Protein AF-A0A6C7XKB0-F1 (afdb_monomer_lite)

Secondary structure (DSSP, 8-state):
---HHHHHHHHHHHHHHHHHHHHHHHHHHHHHHHHHHHHHHHHHT--S-HHHHHHHHHHHHHHHHHHHGGGGSHHHHHHHHHHHHHHHHHHHHHHT----SHHHHHHHHHHHHHHHHHHHHHHHHHHHHHHHHHHHHSHHHHHHHHHTT-HHHHHHHH-

Sequence (159 aa):
PLSLNKQNEFLLKAYYKVYQSIKHCRDFSKILSNDFENIQSIYLSLNEKEEDINLAIEKIDEFKNKLEDIKQMQDLYDILQSLFIQFELNLARIYVLNPKTKEDAFNKSILWIKEHLEFMELVYGHIKAQENALIKNILPLEEKLKERKLDKWMERVRR

Radius of gyration: 21.44 Å; chains: 1; bounding box: 44×33×61 Å

pLDDT: mean 94.04, std 4.87, range [72.25, 98.12]

Structure (mmCIF, N/CA/C/O backbone):
data_AF-A0A6C7XKB0-F1
#
_entry.id   AF-A0A6C7XKB0-F1
#
loop_
_atom_site.group_PDB
_atom_site.id
_atom_site.type_symbol
_atom_site.label_atom_id
_atom_site.label_alt_id
_atom_site.label_comp_id
_atom_site.label_asym_id
_atom_site.label_entity_id
_atom_site.label_seq_id
_atom_site.pdbx_PDB_ins_code
_atom_site.Cartn_x
_atom_site.Cartn_y
_atom_site.Cartn_z
_atom_site.occupancy
_atom_site.B_iso_or_equiv
_atom_site.auth_seq_id
_atom_site.auth_comp_id
_atom_site.auth_asym_id
_atom_site.auth_atom_id
_atom_site.pdbx_PDB_model_num
ATOM 1 N N . PRO A 1 1 ? 16.329 19.609 -31.273 1.00 81.94 1 PRO A N 1
ATOM 2 C CA . PRO A 1 1 ? 16.056 18.197 -30.893 1.00 81.94 1 PRO A CA 1
ATOM 3 C C . PRO A 1 1 ? 17.143 17.663 -29.945 1.00 81.94 1 PRO A C 1
ATOM 5 O O . PRO A 1 1 ? 18.282 18.104 -30.052 1.00 81.94 1 PRO A O 1
ATOM 8 N N . LEU A 1 2 ? 16.807 16.756 -29.018 1.00 92.00 2 LEU A N 1
ATOM 9 C CA . LEU A 1 2 ? 17.785 16.146 -28.102 1.00 92.00 2 LEU A CA 1
ATOM 10 C C . LEU A 1 2 ? 18.738 15.197 -28.843 1.00 92.00 2 LEU A C 1
ATOM 12 O O . LEU A 1 2 ? 18.325 14.531 -29.792 1.00 92.00 2 LEU A O 1
ATOM 16 N N . SER A 1 3 ? 19.982 15.073 -28.370 1.00 97.00 3 SER A N 1
ATOM 17 C CA . SER A 1 3 ? 20.925 14.073 -28.889 1.00 97.00 3 SER A CA 1
ATOM 18 C C . SER A 1 3 ? 20.437 12.648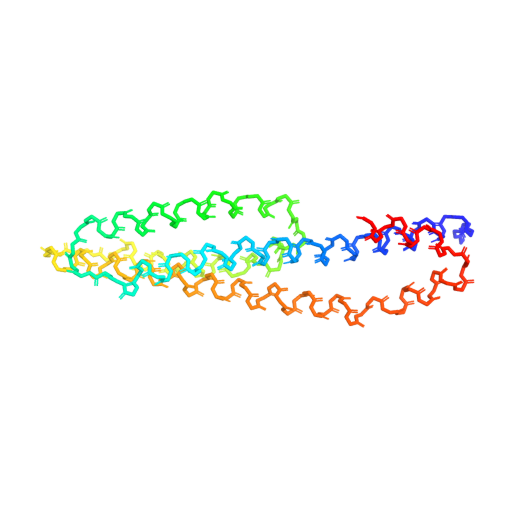 -28.609 1.00 97.00 3 SER A C 1
ATOM 20 O O . SER A 1 3 ? 19.723 12.406 -27.633 1.00 97.00 3 SER A O 1
ATOM 22 N N . LEU A 1 4 ? 20.849 11.687 -29.440 1.00 95.25 4 LEU A N 1
ATOM 23 C CA . LEU A 1 4 ? 20.471 10.280 -29.272 1.00 95.25 4 LEU A CA 1
ATOM 24 C C . LEU A 1 4 ? 20.851 9.742 -27.883 1.00 95.25 4 LEU A C 1
ATOM 26 O O . LEU A 1 4 ? 20.042 9.087 -27.232 1.00 95.25 4 LEU A O 1
ATOM 30 N N . ASN A 1 5 ? 22.045 10.086 -27.397 1.00 96.12 5 ASN A N 1
ATOM 31 C CA . ASN A 1 5 ? 22.496 9.687 -26.064 1.00 96.12 5 ASN A CA 1
ATOM 32 C C . ASN A 1 5 ? 21.569 10.228 -24.972 1.00 96.12 5 ASN A C 1
ATOM 34 O O . ASN A 1 5 ? 21.206 9.493 -24.056 1.00 96.12 5 ASN A O 1
ATOM 38 N N . LYS A 1 6 ? 21.129 11.488 -25.095 1.00 97.69 6 LYS A N 1
ATOM 39 C CA . LYS A 1 6 ? 20.224 12.089 -24.114 1.00 97.69 6 LYS A CA 1
ATOM 40 C C . LYS A 1 6 ? 18.826 11.471 -24.160 1.00 97.69 6 LYS A C 1
ATOM 42 O O . LYS A 1 6 ? 18.214 11.271 -23.117 1.00 97.69 6 LYS A O 1
ATOM 47 N N . GLN A 1 7 ? 18.341 11.116 -25.349 1.00 96.69 7 GLN A N 1
ATOM 48 C CA . GLN A 1 7 ? 17.084 10.378 -25.502 1.00 96.69 7 GLN A CA 1
ATOM 49 C C . GLN A 1 7 ? 17.162 8.984 -24.858 1.00 96.69 7 GLN A C 1
ATOM 51 O O . GLN A 1 7 ? 16.253 8.602 -24.126 1.00 96.69 7 GLN A O 1
ATOM 56 N N . ASN A 1 8 ? 18.256 8.248 -25.076 1.00 97.06 8 ASN A N 1
ATOM 57 C CA . ASN A 1 8 ? 18.474 6.931 -24.471 1.00 97.06 8 ASN A CA 1
ATOM 58 C C . ASN A 1 8 ? 18.549 7.006 -22.937 1.00 97.06 8 ASN A C 1
ATOM 60 O O . ASN A 1 8 ? 17.973 6.162 -22.255 1.00 97.06 8 ASN A O 1
ATOM 64 N N . GLU A 1 9 ? 19.202 8.038 -22.390 1.00 96.69 9 GLU A N 1
ATOM 65 C CA . GLU A 1 9 ? 19.218 8.306 -20.946 1.00 96.69 9 GLU A CA 1
ATOM 66 C C . GLU A 1 9 ? 17.795 8.490 -20.397 1.00 96.69 9 GLU A C 1
ATOM 68 O O . GLU A 1 9 ? 17.448 7.902 -19.374 1.00 96.69 9 GLU A O 1
ATOM 73 N N . PHE A 1 10 ? 16.952 9.272 -21.080 1.00 97.38 10 PHE A N 1
ATOM 74 C CA . PHE A 1 10 ? 15.570 9.483 -20.651 1.00 97.38 10 PHE A CA 1
ATOM 75 C C . PHE A 1 10 ? 14.712 8.219 -20.743 1.00 97.38 10 PHE A C 1
ATOM 77 O O . PHE A 1 10 ? 13.942 7.961 -19.819 1.00 97.38 10 PHE A O 1
ATOM 84 N N . LEU A 1 11 ? 14.881 7.400 -21.787 1.00 96.94 11 LEU A N 1
ATOM 85 C CA . LEU A 1 11 ? 14.190 6.110 -21.902 1.00 96.94 11 LEU A CA 1
ATOM 86 C C . LEU A 1 11 ? 14.545 5.175 -20.740 1.00 96.94 11 LEU A C 1
ATOM 88 O O . LEU A 1 11 ? 13.655 4.612 -20.107 1.00 96.94 11 LEU A O 1
ATOM 92 N N . LEU A 1 12 ? 15.834 5.052 -20.414 1.00 97.38 12 LEU A N 1
ATOM 93 C CA . LEU A 1 12 ? 16.285 4.219 -19.297 1.00 97.38 12 LEU A CA 1
ATOM 94 C C . LEU A 1 12 ? 15.806 4.753 -17.945 1.00 97.38 12 LEU A C 1
ATOM 96 O O . LEU A 1 12 ? 15.399 3.968 -17.095 1.00 97.38 12 LEU A O 1
ATOM 100 N N . LYS A 1 13 ? 15.801 6.077 -17.748 1.00 97.19 13 LYS A N 1
ATOM 101 C CA . LYS A 1 13 ? 15.252 6.700 -16.534 1.00 97.19 13 LYS A CA 1
ATOM 102 C C . LYS A 1 13 ? 13.757 6.434 -16.376 1.00 97.19 13 LYS A C 1
ATOM 104 O O . LYS A 1 13 ? 13.319 6.138 -15.269 1.00 97.19 13 LYS A O 1
ATOM 109 N N . ALA A 1 14 ? 12.983 6.528 -17.458 1.00 97.00 14 ALA A N 1
ATOM 110 C CA . ALA A 1 14 ? 11.562 6.191 -17.434 1.00 97.00 14 ALA A CA 1
ATOM 111 C C . ALA A 1 14 ? 11.360 4.714 -17.066 1.00 97.00 14 ALA A C 1
ATOM 113 O O . ALA A 1 14 ? 10.566 4.407 -16.182 1.00 97.00 14 ALA A O 1
ATOM 114 N N . TYR A 1 15 ? 12.141 3.816 -17.673 1.00 97.88 15 TYR A N 1
ATOM 115 C CA . TYR A 1 15 ? 12.056 2.379 -17.409 1.00 97.88 15 TYR A CA 1
ATOM 116 C C . TYR A 1 15 ? 12.399 2.033 -15.966 1.00 97.88 15 TYR A C 1
ATOM 118 O O . TYR A 1 15 ? 11.657 1.305 -15.311 1.00 97.88 15 TYR A O 1
ATOM 126 N N . TYR A 1 16 ? 13.477 2.624 -15.451 1.00 96.81 16 TYR A N 1
ATOM 127 C CA . TYR A 1 16 ? 13.878 2.489 -14.059 1.00 96.81 16 TYR A CA 1
ATOM 128 C C . TYR A 1 16 ? 12.766 2.915 -13.101 1.00 96.81 16 TYR A C 1
ATOM 130 O O . TYR A 1 16 ? 12.438 2.159 -12.196 1.00 96.81 16 TYR A O 1
ATOM 138 N N . LYS A 1 17 ? 12.139 4.075 -13.327 1.00 96.12 17 LYS A N 1
ATOM 139 C CA . LYS A 1 17 ? 11.053 4.561 -12.464 1.00 96.12 17 LYS A CA 1
ATOM 140 C C . LYS A 1 17 ? 9.834 3.637 -12.469 1.00 96.12 17 LYS A C 1
ATOM 142 O O . LYS A 1 17 ? 9.301 3.347 -11.404 1.00 96.12 17 LYS A O 1
ATOM 147 N N . VAL A 1 18 ? 9.412 3.149 -13.639 1.00 96.94 18 VAL A N 1
ATOM 148 C CA . VAL A 1 18 ? 8.284 2.203 -13.732 1.00 96.94 18 VAL A CA 1
ATOM 149 C C . VAL A 1 18 ? 8.619 0.900 -13.003 1.00 96.94 18 VAL A C 1
ATOM 151 O O . VAL A 1 18 ? 7.818 0.418 -12.208 1.00 96.94 18 VAL A O 1
ATOM 154 N N . TYR A 1 19 ? 9.816 0.350 -13.223 1.00 96.00 19 TYR A N 1
ATOM 155 C CA . TYR A 1 19 ? 10.237 -0.885 -12.564 1.00 96.00 19 TYR A CA 1
ATOM 156 C C . TYR A 1 19 ? 10.380 -0.723 -11.045 1.00 96.00 19 TYR A C 1
ATOM 158 O O . TYR A 1 19 ? 9.958 -1.592 -10.284 1.00 96.00 19 TYR A O 1
ATOM 166 N N . GLN A 1 20 ? 10.923 0.409 -10.594 1.00 95.38 20 GLN A N 1
ATOM 167 C CA . GLN A 1 20 ? 11.012 0.751 -9.179 1.00 95.38 20 GLN A CA 1
ATOM 168 C C . GLN A 1 20 ? 9.623 0.815 -8.535 1.00 95.38 20 GLN A C 1
ATOM 170 O O . GLN A 1 20 ? 9.435 0.248 -7.466 1.00 95.38 20 GLN A O 1
ATOM 175 N N . SER A 1 21 ? 8.639 1.416 -9.208 1.00 96.50 21 SER A N 1
ATOM 176 C CA . SER A 1 21 ? 7.263 1.475 -8.706 1.00 96.50 21 SER A CA 1
ATOM 177 C C . SER A 1 21 ? 6.607 0.090 -8.604 1.00 96.50 21 SER A C 1
ATOM 179 O O . SER A 1 21 ? 5.961 -0.229 -7.607 1.00 96.50 21 SER A O 1
ATOM 181 N N . ILE A 1 22 ? 6.857 -0.801 -9.575 1.00 97.19 22 ILE A N 1
ATOM 182 C CA . ILE A 1 22 ? 6.440 -2.214 -9.487 1.00 97.19 22 ILE A CA 1
ATOM 183 C C . ILE A 1 22 ? 7.076 -2.890 -8.264 1.00 97.19 22 ILE A C 1
ATOM 185 O O . ILE A 1 22 ? 6.407 -3.636 -7.547 1.00 97.19 22 ILE A O 1
ATOM 189 N N . LYS A 1 23 ? 8.363 -2.630 -8.008 1.00 95.31 23 LYS A N 1
ATOM 190 C CA . LYS A 1 23 ? 9.063 -3.161 -6.835 1.00 95.31 23 LYS A CA 1
ATOM 191 C C . LYS A 1 23 ? 8.456 -2.634 -5.532 1.00 95.31 23 LYS A C 1
ATOM 193 O O . LYS A 1 23 ? 8.149 -3.446 -4.665 1.00 95.31 23 LYS A O 1
ATOM 198 N N . HIS A 1 24 ? 8.207 -1.328 -5.427 1.00 95.56 24 HIS A N 1
ATOM 199 C CA . HIS A 1 24 ? 7.524 -0.730 -4.277 1.00 95.56 24 HIS A CA 1
ATOM 200 C C . HIS A 1 24 ? 6.170 -1.408 -4.025 1.00 95.56 24 HIS A C 1
ATOM 202 O O . HIS A 1 24 ? 5.902 -1.827 -2.901 1.00 95.56 24 HIS A O 1
ATOM 208 N N . CYS A 1 25 ? 5.354 -1.611 -5.070 1.00 96.31 25 CYS A N 1
ATOM 209 C CA . CYS A 1 25 ? 4.067 -2.301 -4.943 1.00 96.31 25 CYS A CA 1
ATOM 210 C C . CYS A 1 25 ? 4.219 -3.705 -4.335 1.00 96.31 25 CYS A C 1
ATOM 212 O O . CYS A 1 25 ? 3.452 -4.088 -3.451 1.00 96.31 25 CYS A O 1
ATOM 214 N N . ARG A 1 26 ? 5.204 -4.483 -4.797 1.00 95.56 26 ARG A N 1
ATOM 215 C CA . ARG A 1 26 ? 5.452 -5.856 -4.325 1.00 95.56 26 ARG A CA 1
ATOM 216 C C . ARG A 1 26 ? 5.947 -5.898 -2.890 1.00 95.56 26 ARG A C 1
ATOM 218 O O . ARG A 1 26 ? 5.407 -6.661 -2.089 1.00 95.56 26 ARG A O 1
ATOM 225 N N . ASP A 1 27 ? 6.956 -5.087 -2.590 1.00 93.06 27 ASP A N 1
ATOM 226 C CA . ASP A 1 27 ? 7.579 -5.027 -1.272 1.00 93.06 27 ASP A CA 1
ATOM 227 C C . ASP A 1 27 ? 6.538 -4.594 -0.232 1.00 93.06 27 ASP A C 1
ATOM 229 O O . ASP A 1 27 ? 6.355 -5.268 0.784 1.00 93.06 27 ASP A O 1
ATOM 233 N N . PHE A 1 28 ? 5.764 -3.549 -0.537 1.00 93.25 28 PHE A N 1
ATOM 234 C CA . PHE A 1 28 ? 4.730 -3.058 0.365 1.00 93.25 28 PHE A CA 1
ATOM 235 C C . PHE A 1 28 ? 3.539 -4.023 0.488 1.00 93.25 28 PHE A C 1
ATOM 237 O O . PHE A 1 28 ? 3.089 -4.287 1.600 1.00 93.25 28 PHE A O 1
ATOM 244 N N . SER A 1 29 ? 3.086 -4.651 -0.609 1.00 93.94 29 SER A N 1
ATOM 245 C CA . SER A 1 29 ? 2.029 -5.682 -0.553 1.00 93.94 29 SER A CA 1
ATOM 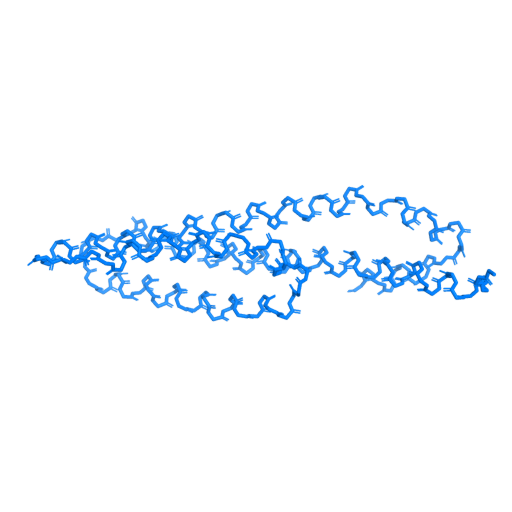246 C C . SER A 1 29 ? 2.389 -6.833 0.387 1.00 93.94 29 SER A C 1
ATOM 248 O O . SER A 1 29 ? 1.518 -7.360 1.077 1.00 93.94 29 SER A O 1
ATOM 250 N N . LYS A 1 30 ? 3.663 -7.246 0.407 1.00 92.88 30 LYS A N 1
ATOM 251 C CA . LYS A 1 30 ? 4.136 -8.333 1.271 1.00 92.88 30 LYS A CA 1
ATOM 252 C C . LYS A 1 30 ? 4.086 -7.942 2.747 1.00 92.88 30 LYS A C 1
ATOM 254 O O . LYS A 1 30 ? 3.627 -8.741 3.558 1.00 92.88 30 LYS A O 1
ATOM 259 N N . ILE A 1 31 ? 4.538 -6.730 3.077 1.00 89.88 31 ILE A N 1
ATOM 260 C CA . ILE A 1 31 ? 4.470 -6.186 4.443 1.00 89.88 31 ILE A CA 1
ATOM 261 C C . ILE A 1 31 ? 3.008 -6.111 4.894 1.00 89.88 31 ILE A C 1
ATOM 263 O O . ILE A 1 31 ? 2.657 -6.654 5.939 1.00 89.88 31 ILE A O 1
ATOM 267 N N . LEU A 1 32 ? 2.153 -5.522 4.055 1.00 93.12 32 LEU A N 1
ATOM 268 C CA . LEU A 1 32 ? 0.733 -5.333 4.333 1.00 93.12 32 LEU A CA 1
ATOM 269 C C . LEU A 1 32 ? -0.006 -6.657 4.557 1.00 93.12 32 LEU A C 1
ATOM 271 O O . LEU A 1 32 ? -0.771 -6.759 5.507 1.00 93.12 32 LEU A O 1
ATOM 275 N N . SER A 1 33 ? 0.239 -7.673 3.721 1.00 93.38 33 SER A N 1
ATOM 276 C CA . SER A 1 33 ? -0.444 -8.975 3.837 1.00 93.38 33 SER A CA 1
ATOM 277 C C . SER A 1 33 ? -0.108 -9.679 5.153 1.00 93.38 33 SER A C 1
ATOM 279 O O . SER A 1 33 ? -0.997 -10.194 5.818 1.00 93.38 33 SER A O 1
ATOM 281 N N . ASN A 1 34 ? 1.168 -9.661 5.555 1.00 93.69 34 ASN A N 1
ATOM 282 C CA . ASN A 1 34 ? 1.609 -10.295 6.797 1.00 93.69 34 ASN A CA 1
ATOM 283 C C . ASN A 1 34 ? 0.988 -9.627 8.032 1.00 93.69 34 ASN A C 1
ATOM 285 O O . ASN A 1 34 ? 0.536 -10.307 8.951 1.00 93.69 34 ASN A O 1
ATOM 289 N N . ASP A 1 35 ? 0.972 -8.294 8.057 1.00 94.69 35 ASP A N 1
ATOM 290 C CA . ASP A 1 35 ? 0.375 -7.554 9.169 1.00 94.69 35 ASP A CA 1
ATOM 291 C C . ASP A 1 35 ? -1.149 -7.724 9.188 1.00 94.69 35 ASP A C 1
ATOM 293 O O . ASP A 1 35 ? -1.729 -7.911 10.257 1.00 94.69 35 ASP A O 1
ATOM 297 N N . PHE A 1 36 ? -1.787 -7.736 8.014 1.00 96.25 36 PHE A N 1
ATOM 298 C CA . PHE A 1 36 ? -3.224 -7.953 7.883 1.00 96.25 36 PHE A CA 1
ATOM 299 C C . PHE A 1 36 ? -3.645 -9.313 8.442 1.00 96.25 36 PHE A C 1
ATOM 301 O O . PHE A 1 36 ? -4.523 -9.364 9.295 1.00 96.25 36 PHE A O 1
ATOM 308 N N . GLU A 1 37 ? -3.001 -10.403 8.015 1.00 95.88 37 GLU A N 1
ATOM 309 C CA . GLU A 1 37 ? -3.318 -11.756 8.490 1.00 95.88 37 GLU A CA 1
ATOM 310 C C . GLU A 1 37 ? -3.151 -11.876 10.012 1.00 95.88 37 GLU A C 1
ATOM 312 O O . GLU A 1 37 ? -3.992 -12.471 10.689 1.00 95.88 37 GLU A O 1
ATOM 317 N N . ASN A 1 38 ? -2.102 -11.261 10.568 1.00 94.81 38 ASN A N 1
ATOM 318 C CA . ASN A 1 38 ? -1.850 -11.254 12.007 1.00 94.81 38 ASN A CA 1
ATOM 319 C C . ASN A 1 38 ? -2.958 -10.510 12.776 1.00 94.81 38 ASN A C 1
ATOM 321 O O . ASN A 1 38 ? -3.578 -11.070 13.681 1.00 94.81 38 ASN A O 1
ATOM 325 N N . ILE A 1 39 ? -3.262 -9.271 12.379 1.00 95.56 39 ILE A N 1
ATOM 326 C CA . ILE A 1 39 ? -4.295 -8.451 13.031 1.00 95.56 39 ILE A CA 1
ATOM 327 C C . ILE A 1 39 ? -5.679 -9.088 12.853 1.00 95.56 39 ILE A C 1
ATOM 329 O O . ILE A 1 39 ? -6.458 -9.139 13.804 1.00 95.56 39 ILE A O 1
ATOM 333 N N . GLN A 1 40 ? -5.982 -9.623 11.668 1.00 96.00 40 GLN A N 1
ATOM 334 C CA . GLN A 1 40 ? -7.247 -10.300 11.384 1.00 96.00 40 GLN A CA 1
ATOM 335 C C . GLN A 1 40 ? -7.412 -11.552 12.251 1.00 96.00 40 GLN A C 1
ATOM 337 O O . GLN A 1 40 ? -8.490 -11.773 12.803 1.00 96.00 40 GLN A O 1
ATOM 342 N N . SER A 1 41 ? -6.354 -12.348 12.426 1.00 94.62 41 SER A N 1
ATOM 343 C CA . SER A 1 41 ? -6.389 -13.514 13.310 1.00 94.62 41 SER A CA 1
ATOM 344 C C . SER A 1 41 ? -6.671 -13.119 14.761 1.00 94.62 41 SER A C 1
ATOM 346 O O . SER A 1 41 ? -7.477 -13.778 15.418 1.00 94.62 41 SER A O 1
ATOM 348 N N . ILE A 1 42 ? -6.042 -12.048 15.259 1.00 93.44 42 ILE A N 1
ATOM 349 C CA . ILE A 1 42 ? -6.305 -11.528 16.609 1.00 93.44 42 ILE A CA 1
ATOM 350 C C . ILE A 1 42 ? -7.767 -11.081 16.709 1.00 93.44 42 ILE A C 1
ATOM 352 O O . ILE A 1 42 ? -8.477 -11.514 17.615 1.00 93.44 42 ILE A O 1
ATOM 356 N N . TYR A 1 43 ? -8.240 -10.296 15.736 1.00 94.00 43 TYR A N 1
ATOM 357 C CA . TYR A 1 43 ? -9.610 -9.786 15.679 1.00 94.00 43 TYR A CA 1
ATOM 358 C C . TYR A 1 43 ? -10.671 -10.895 15.729 1.00 94.00 43 TYR A C 1
ATOM 360 O O . TYR A 1 43 ? -11.628 -10.802 16.495 1.00 94.00 43 TYR A O 1
ATOM 368 N N . LEU A 1 44 ? -10.488 -11.974 14.961 1.00 92.19 44 LEU A N 1
ATOM 369 C CA . LEU A 1 44 ? -11.412 -13.115 14.938 1.00 92.19 44 LEU A CA 1
ATOM 370 C C . LEU A 1 44 ? -11.438 -13.907 16.256 1.00 92.19 44 LEU A C 1
ATOM 372 O O . LEU A 1 44 ? -12.389 -14.646 16.502 1.00 92.19 44 LEU A O 1
ATOM 376 N N . SER A 1 45 ? -10.407 -13.765 17.091 1.00 89.44 45 SER A N 1
ATOM 377 C CA . SER A 1 45 ? -10.281 -14.453 18.381 1.00 89.44 45 SER A CA 1
ATOM 378 C C . SER A 1 45 ? -10.738 -13.627 19.592 1.00 89.44 45 SER A C 1
ATOM 380 O O . SER A 1 45 ? -10.734 -14.143 20.712 1.00 89.44 45 SER A O 1
ATOM 382 N N . LEU A 1 46 ? -11.147 -12.367 19.381 1.00 87.75 46 LEU A N 1
ATOM 383 C CA . LEU A 1 46 ? -11.563 -11.456 20.452 1.00 87.75 46 LEU A CA 1
ATOM 384 C C . LEU A 1 46 ? -12.768 -12.019 21.222 1.00 87.75 46 LEU A C 1
ATOM 386 O O . LEU A 1 46 ? -13.785 -12.381 20.634 1.00 87.75 46 LEU A O 1
ATOM 390 N N . ASN A 1 47 ? -12.661 -12.065 22.552 1.00 79.25 47 ASN A N 1
ATOM 391 C CA . ASN A 1 47 ? -13.642 -12.712 23.437 1.00 79.25 47 ASN A CA 1
ATOM 392 C C . ASN A 1 47 ? -14.107 -11.812 24.603 1.00 79.25 47 ASN A C 1
ATOM 394 O O . ASN A 1 47 ? -14.332 -12.289 25.711 1.00 79.25 47 ASN A O 1
ATOM 398 N N . GLU A 1 48 ? -14.243 -10.507 24.358 1.00 72.25 48 GLU A N 1
ATOM 399 C CA . GLU A 1 48 ? -14.603 -9.490 25.368 1.00 72.25 48 GLU A CA 1
ATOM 400 C C . GLU A 1 48 ? -13.538 -9.206 26.444 1.00 72.25 48 GLU A C 1
ATOM 402 O O . GLU A 1 48 ? -13.750 -8.370 27.325 1.00 72.25 48 GLU A O 1
ATOM 407 N N . LYS A 1 49 ? -12.351 -9.821 26.360 1.00 76.62 49 LYS A N 1
ATOM 408 C CA . LYS A 1 49 ? -11.220 -9.494 27.238 1.00 76.62 49 LYS A CA 1
ATOM 409 C C . LYS A 1 49 ? -10.465 -8.253 26.768 1.00 76.62 49 LYS A C 1
ATOM 411 O O . LYS A 1 49 ? -10.127 -8.102 25.597 1.00 76.62 49 LYS A O 1
ATOM 416 N N . GLU A 1 50 ? -10.141 -7.392 27.729 1.00 74.38 50 GLU A N 1
ATOM 417 C CA . GLU A 1 50 ? -9.374 -6.157 27.523 1.00 74.38 50 GLU A CA 1
ATOM 418 C C . GLU A 1 50 ? -7.948 -6.426 27.007 1.00 74.38 50 GLU A C 1
ATOM 420 O O . GLU A 1 50 ? -7.447 -5.693 26.157 1.00 74.38 50 GLU A O 1
ATOM 425 N N . GLU A 1 51 ? -7.320 -7.515 27.461 1.00 82.44 51 GLU A N 1
ATOM 426 C CA . GLU A 1 51 ? -5.983 -7.944 27.022 1.00 82.44 51 GLU A CA 1
ATOM 427 C C . GLU A 1 51 ? -5.928 -8.221 25.511 1.00 82.44 51 GLU A C 1
ATOM 429 O O . GLU A 1 51 ? -4.990 -7.786 24.840 1.00 82.44 51 GLU A O 1
ATOM 434 N N . ASP A 1 52 ? -6.965 -8.859 24.959 1.00 81.62 52 ASP A N 1
ATOM 435 C CA . ASP A 1 52 ? -7.018 -9.218 23.540 1.00 81.62 52 ASP A CA 1
ATOM 436 C C . ASP A 1 52 ? -7.190 -7.967 22.646 1.00 81.62 52 ASP A C 1
ATOM 438 O O . ASP A 1 52 ? -6.604 -7.882 21.564 1.00 81.62 52 ASP A O 1
ATOM 442 N N . ILE A 1 53 ? -7.927 -6.947 23.117 1.00 89.75 53 ILE A N 1
ATOM 443 C CA . ILE A 1 53 ? -8.035 -5.646 22.428 1.00 89.75 53 ILE A CA 1
ATOM 444 C C . ILE A 1 53 ? -6.690 -4.928 22.407 1.00 89.75 53 ILE A C 1
ATOM 446 O O . ILE A 1 53 ? -6.290 -4.409 21.364 1.00 89.75 53 ILE A O 1
ATOM 450 N N . ASN A 1 54 ? -6.009 -4.867 23.551 1.00 91.88 54 ASN A N 1
ATOM 451 C CA . ASN A 1 54 ? -4.747 -4.142 23.662 1.00 91.88 54 ASN A CA 1
ATOM 452 C C . ASN A 1 54 ? -3.696 -4.718 22.708 1.00 91.88 54 ASN A C 1
ATOM 454 O O . ASN A 1 54 ? -2.986 -3.955 22.058 1.00 91.88 54 ASN A O 1
ATOM 458 N N . LEU A 1 55 ? -3.669 -6.045 22.546 1.00 93.81 55 LEU A N 1
ATOM 459 C CA . LEU A 1 55 ? -2.806 -6.704 21.570 1.00 93.81 55 LEU A CA 1
ATOM 460 C C . LEU A 1 55 ? -3.153 -6.311 20.124 1.00 93.81 55 LEU A C 1
ATOM 462 O O . LEU A 1 55 ? -2.256 -6.028 19.330 1.00 93.81 55 LEU A O 1
ATOM 466 N N . ALA A 1 56 ? -4.441 -6.265 19.766 1.00 94.81 56 ALA A N 1
ATOM 467 C CA . ALA A 1 56 ? -4.859 -5.828 18.433 1.00 94.81 56 ALA A CA 1
ATOM 468 C C . ALA A 1 56 ? -4.446 -4.372 18.151 1.00 94.81 56 ALA A C 1
ATOM 470 O O . ALA A 1 56 ? -3.947 -4.072 17.066 1.00 94.81 56 ALA A O 1
ATOM 471 N N . ILE A 1 57 ? -4.615 -3.482 19.135 1.00 94.62 57 ILE A N 1
ATOM 472 C CA . ILE A 1 57 ? -4.210 -2.073 19.039 1.00 94.62 57 ILE A CA 1
ATOM 473 C C . ILE A 1 57 ? -2.695 -1.959 18.861 1.00 94.62 57 ILE A C 1
ATOM 475 O O . ILE A 1 57 ? -2.251 -1.266 17.950 1.00 94.62 57 ILE A O 1
ATOM 479 N N . GLU A 1 58 ? -1.906 -2.681 19.662 1.00 95.94 58 GLU A N 1
ATOM 480 C CA . GLU A 1 58 ? -0.443 -2.699 19.550 1.00 95.94 58 GLU A CA 1
ATOM 481 C C . GLU A 1 58 ? 0.001 -3.102 18.138 1.00 95.94 58 GLU A C 1
ATOM 483 O O . GLU A 1 58 ? 0.824 -2.423 17.521 1.00 95.94 58 GLU A O 1
ATOM 488 N N . LYS A 1 59 ? -0.595 -4.159 17.573 1.00 96.06 59 LYS A N 1
ATOM 489 C CA . LYS A 1 59 ? -0.266 -4.616 16.215 1.00 96.06 59 LYS A CA 1
ATOM 490 C C . LYS A 1 59 ? -0.683 -3.632 15.130 1.00 96.06 59 LYS A C 1
ATOM 492 O O . LYS A 1 59 ? 0.042 -3.463 14.148 1.00 96.06 59 LYS A O 1
ATOM 497 N N . ILE A 1 60 ? -1.804 -2.945 15.312 1.00 96.56 60 ILE A N 1
ATOM 498 C CA . ILE A 1 60 ? -2.220 -1.872 14.409 1.00 96.56 60 ILE A CA 1
ATOM 499 C C . ILE A 1 60 ? -1.260 -0.679 14.490 1.00 96.56 60 ILE A C 1
ATOM 501 O O . ILE A 1 60 ? -0.914 -0.108 13.456 1.00 96.56 60 ILE A O 1
ATOM 505 N N . ASP A 1 61 ? -0.790 -0.305 15.678 1.00 95.06 61 ASP A N 1
ATOM 506 C CA . ASP A 1 61 ? 0.173 0.787 15.835 1.00 95.06 61 ASP A CA 1
ATOM 507 C C . ASP A 1 61 ? 1.551 0.431 15.252 1.00 95.06 61 ASP A C 1
ATOM 509 O O . ASP A 1 61 ? 2.167 1.262 14.580 1.00 95.06 61 ASP A O 1
ATOM 513 N N . GLU A 1 62 ? 2.004 -0.820 15.395 1.00 94.19 62 GLU A N 1
ATOM 514 C CA . GLU A 1 62 ? 3.181 -1.335 14.679 1.00 94.19 62 GLU A CA 1
ATOM 515 C C . GLU A 1 62 ? 3.024 -1.192 13.157 1.00 94.19 62 GLU A C 1
ATOM 517 O O . GLU A 1 62 ? 3.944 -0.728 12.478 1.00 94.19 62 GLU A O 1
ATOM 522 N N . PHE A 1 63 ? 1.860 -1.558 12.614 1.00 93.19 63 PHE A N 1
ATOM 523 C CA . PHE A 1 63 ? 1.556 -1.394 11.193 1.00 93.19 63 PHE A CA 1
ATOM 524 C C . PHE A 1 63 ? 1.533 0.085 10.771 1.00 93.19 63 PHE A C 1
ATOM 526 O O . PHE A 1 63 ? 2.116 0.443 9.747 1.00 93.19 63 PHE A O 1
ATOM 533 N N . LYS A 1 64 ? 0.924 0.971 11.567 1.00 91.62 64 LYS A N 1
ATOM 534 C CA . LYS A 1 64 ? 0.881 2.417 11.291 1.00 91.62 64 LYS A CA 1
ATOM 535 C C . LYS A 1 64 ? 2.269 3.047 11.230 1.00 91.62 64 LYS A C 1
ATOM 537 O O . LYS A 1 64 ? 2.505 3.887 10.368 1.00 91.62 64 LYS A O 1
ATOM 542 N N . ASN A 1 65 ? 3.201 2.610 12.075 1.00 89.56 65 ASN A N 1
ATOM 543 C CA . ASN A 1 65 ? 4.590 3.063 11.992 1.00 89.56 65 ASN A CA 1
ATOM 544 C C . ASN A 1 65 ? 5.235 2.650 10.660 1.00 89.56 65 ASN A C 1
ATOM 546 O O . ASN A 1 65 ? 5.895 3.460 10.017 1.00 89.56 65 ASN A O 1
ATOM 550 N N . LYS A 1 66 ? 4.979 1.425 10.183 1.00 85.62 66 LYS A N 1
ATOM 551 C CA . LYS A 1 66 ? 5.451 0.971 8.859 1.00 85.62 66 LYS A CA 1
ATOM 552 C C . LYS A 1 66 ? 4.770 1.720 7.711 1.00 85.62 66 LYS A C 1
ATOM 554 O O . LYS A 1 66 ? 5.377 1.916 6.663 1.00 85.62 66 LYS A O 1
ATOM 559 N N . LEU A 1 67 ? 3.521 2.156 7.884 1.00 85.38 67 LEU A N 1
ATOM 560 C CA . LEU A 1 67 ? 2.851 3.019 6.909 1.00 85.38 67 LEU A CA 1
ATOM 561 C C . LEU A 1 67 ? 3.556 4.366 6.749 1.00 85.38 67 LEU A C 1
ATOM 563 O O . LEU A 1 67 ? 3.483 4.941 5.669 1.00 85.38 67 LEU A O 1
ATOM 567 N N . GLU A 1 68 ? 4.265 4.877 7.756 1.00 83.81 68 GLU A N 1
ATOM 568 C CA . GLU A 1 68 ? 5.022 6.121 7.589 1.00 83.81 68 GLU A CA 1
ATOM 569 C C . GLU A 1 68 ? 6.146 5.987 6.557 1.00 83.81 68 GLU A C 1
ATOM 571 O O . GLU A 1 68 ? 6.411 6.942 5.820 1.00 83.81 68 GLU A O 1
ATOM 576 N N . ASP A 1 69 ? 6.733 4.795 6.419 1.00 80.38 69 ASP A N 1
ATOM 577 C CA . ASP A 1 69 ? 7.754 4.514 5.406 1.00 80.38 69 ASP A CA 1
ATOM 578 C C . ASP A 1 69 ? 7.201 4.619 3.979 1.00 80.38 69 ASP A C 1
ATOM 580 O O . ASP A 1 69 ? 7.958 4.892 3.044 1.00 80.38 69 ASP A O 1
ATOM 584 N N . ILE A 1 70 ? 5.879 4.514 3.784 1.00 81.94 70 ILE A N 1
ATOM 585 C CA . ILE A 1 70 ? 5.266 4.717 2.466 1.00 81.94 70 ILE A CA 1
ATOM 586 C C . ILE A 1 70 ? 5.465 6.141 1.948 1.00 81.94 70 ILE A C 1
ATOM 588 O O . ILE A 1 70 ? 5.490 6.352 0.740 1.00 81.94 70 ILE A O 1
ATOM 592 N N . LYS A 1 71 ? 5.674 7.125 2.836 1.00 79.25 71 LYS A N 1
ATOM 593 C CA . LYS A 1 71 ? 6.002 8.502 2.437 1.00 79.25 71 LYS A CA 1
ATOM 594 C C . LYS A 1 71 ? 7.332 8.560 1.679 1.00 79.25 71 LYS A C 1
ATOM 596 O O . LYS A 1 71 ? 7.546 9.475 0.891 1.00 79.25 71 LYS A O 1
ATOM 601 N N . GLN A 1 72 ? 8.217 7.580 1.882 1.00 84.00 72 GLN A N 1
ATOM 602 C CA . GLN A 1 72 ? 9.455 7.433 1.111 1.00 84.00 72 GLN A CA 1
ATOM 603 C C . GLN A 1 72 ? 9.192 6.842 -0.291 1.00 84.00 72 GLN A C 1
ATOM 605 O O . GLN A 1 72 ? 9.976 7.066 -1.214 1.00 84.00 72 GLN A O 1
ATOM 610 N N . MET A 1 73 ? 8.072 6.134 -0.475 1.00 89.38 73 MET A N 1
ATOM 611 C CA . MET A 1 73 ? 7.568 5.609 -1.750 1.00 89.38 73 MET A CA 1
ATOM 612 C C . MET A 1 73 ? 6.513 6.563 -2.330 1.00 89.38 73 MET A C 1
ATOM 614 O O . MET A 1 73 ? 5.323 6.247 -2.374 1.00 89.38 73 MET A O 1
ATOM 618 N N . GLN A 1 74 ? 6.948 7.755 -2.758 1.00 90.94 74 GLN A N 1
ATOM 619 C CA . GLN A 1 74 ? 6.059 8.838 -3.213 1.00 90.94 74 GLN A CA 1
ATOM 620 C C . GLN A 1 74 ? 5.017 8.379 -4.246 1.00 90.94 74 GLN A C 1
ATOM 622 O O . GLN A 1 74 ? 3.871 8.806 -4.207 1.00 90.94 74 GLN A O 1
ATOM 627 N N . ASP A 1 75 ? 5.405 7.473 -5.143 1.00 92.69 75 ASP A N 1
ATOM 628 C CA . ASP A 1 75 ? 4.537 6.899 -6.166 1.00 92.69 75 ASP A CA 1
ATOM 629 C C . ASP A 1 75 ? 3.344 6.121 -5.589 1.00 92.69 75 ASP A C 1
ATOM 631 O O . ASP A 1 75 ? 2.250 6.182 -6.148 1.00 92.69 75 ASP A O 1
ATOM 635 N N . LEU A 1 76 ? 3.535 5.417 -4.469 1.00 94.12 76 LEU A N 1
ATOM 636 C CA . LEU A 1 76 ? 2.445 4.756 -3.750 1.00 94.12 76 LEU A CA 1
ATOM 637 C C . LEU A 1 76 ? 1.659 5.744 -2.888 1.00 94.12 76 LEU A C 1
ATOM 639 O O . LEU A 1 76 ? 0.434 5.663 -2.821 1.00 94.12 76 LEU A O 1
ATOM 643 N N . TYR A 1 77 ? 2.348 6.687 -2.242 1.00 92.56 77 TYR A N 1
ATOM 644 C CA . TYR A 1 77 ? 1.698 7.701 -1.416 1.00 92.56 77 TYR A CA 1
ATOM 645 C C . TYR A 1 77 ? 0.698 8.541 -2.226 1.00 92.56 77 TYR A C 1
ATOM 647 O O . TYR A 1 77 ? -0.436 8.732 -1.789 1.00 92.56 77 TYR A O 1
ATOM 655 N N . ASP A 1 78 ? 1.078 8.962 -3.435 1.00 92.19 78 ASP A N 1
ATOM 656 C CA . ASP A 1 78 ? 0.231 9.769 -4.320 1.00 92.19 78 ASP A CA 1
ATOM 657 C C . ASP A 1 78 ? -1.094 9.066 -4.662 1.00 92.19 78 ASP A C 1
ATOM 659 O O . ASP A 1 78 ? -2.147 9.702 -4.694 1.00 92.19 78 ASP A O 1
ATOM 663 N N . ILE A 1 79 ? -1.074 7.746 -4.884 1.00 93.88 79 ILE A N 1
ATOM 664 C CA . ILE A 1 79 ? -2.287 6.988 -5.238 1.00 93.88 79 ILE A CA 1
ATOM 665 C C . ILE A 1 79 ? -3.146 6.610 -4.023 1.00 93.88 79 ILE A C 1
ATOM 667 O O . ILE A 1 79 ? -4.324 6.294 -4.188 1.00 93.88 79 ILE A O 1
ATOM 671 N N . LEU A 1 80 ? -2.572 6.625 -2.817 1.00 94.44 80 LEU A N 1
ATOM 672 C CA . LEU A 1 80 ? -3.259 6.275 -1.570 1.00 94.44 80 LEU A CA 1
ATOM 673 C C . LEU A 1 80 ? -3.749 7.502 -0.797 1.00 94.44 80 LEU A C 1
ATOM 675 O O . LEU A 1 80 ? -4.535 7.354 0.135 1.00 94.44 80 LEU A O 1
ATOM 679 N N . GLN A 1 81 ? -3.343 8.713 -1.186 1.00 93.38 81 GLN A N 1
ATOM 680 C CA . GLN A 1 81 ? -3.673 9.938 -0.458 1.00 93.38 81 GLN A CA 1
ATOM 681 C C . GLN A 1 81 ? -5.179 10.134 -0.241 1.00 93.38 81 GLN A C 1
ATOM 683 O O . GLN A 1 81 ? -5.611 10.461 0.864 1.00 93.38 81 GLN A O 1
ATOM 688 N N . SER A 1 82 ? -5.994 9.909 -1.271 1.00 95.38 82 SER A N 1
ATOM 689 C CA . SER A 1 82 ? -7.453 10.011 -1.156 1.00 95.38 82 SER A CA 1
ATOM 690 C C . SER A 1 82 ? -8.037 8.968 -0.201 1.00 95.38 82 SER A C 1
ATOM 692 O O . SER A 1 82 ? -8.975 9.273 0.536 1.00 95.38 82 SER A O 1
ATOM 694 N N . LEU A 1 83 ? -7.456 7.767 -0.170 1.00 95.38 83 LEU A N 1
ATOM 695 C CA . LEU A 1 83 ? -7.872 6.690 0.720 1.00 95.38 83 LEU A CA 1
ATOM 696 C C . LEU A 1 83 ? -7.513 6.998 2.181 1.00 95.38 83 LEU A C 1
ATOM 698 O O . LEU A 1 83 ? -8.336 6.767 3.062 1.00 95.38 83 LEU A O 1
ATOM 702 N N . PHE A 1 84 ? -6.340 7.589 2.439 1.00 94.56 84 PHE A N 1
ATOM 703 C CA . PHE A 1 84 ? -5.972 8.065 3.779 1.00 94.56 84 PHE A CA 1
ATOM 704 C C . PHE A 1 84 ? -6.969 9.106 4.299 1.00 94.56 84 PHE A C 1
ATOM 706 O O . PHE A 1 84 ? -7.448 8.980 5.421 1.00 94.56 84 PHE A O 1
ATOM 713 N N . ILE A 1 85 ? -7.346 10.085 3.470 1.00 95.81 85 ILE A N 1
ATOM 714 C CA . ILE A 1 85 ? -8.324 11.115 3.859 1.00 95.81 85 ILE A CA 1
ATOM 715 C C . ILE A 1 85 ? -9.683 10.482 4.185 1.00 95.81 85 ILE A C 1
ATOM 717 O O . ILE A 1 85 ? -10.312 10.831 5.184 1.00 95.81 85 ILE A O 1
ATOM 721 N N . GLN A 1 86 ? -10.146 9.538 3.360 1.00 96.62 86 GLN A N 1
ATOM 722 C CA . GLN A 1 86 ? -11.392 8.815 3.618 1.00 96.62 86 GLN A CA 1
ATOM 723 C C . GLN A 1 86 ? -11.339 8.061 4.954 1.00 96.62 86 GLN A C 1
ATOM 725 O O . GLN A 1 86 ? -12.276 8.138 5.749 1.00 96.62 86 GLN A O 1
ATOM 730 N N . PHE A 1 87 ? -10.236 7.365 5.209 1.00 97.00 87 PHE A N 1
ATOM 731 C CA . PHE A 1 87 ? -10.015 6.617 6.438 1.00 97.00 87 PHE A CA 1
ATOM 732 C C . PHE A 1 87 ? -9.982 7.519 7.681 1.00 97.00 87 PHE A C 1
ATOM 734 O O . PHE A 1 87 ? -10.649 7.229 8.674 1.00 97.00 87 PHE A O 1
ATOM 741 N N . GLU A 1 88 ? -9.290 8.659 7.623 1.00 96.69 88 GLU A N 1
ATOM 742 C CA . GLU A 1 88 ? -9.262 9.639 8.717 1.00 96.69 88 GLU A CA 1
ATOM 743 C C . GLU A 1 88 ? -10.664 10.167 9.055 1.00 96.69 88 GLU A C 1
ATOM 745 O O . GLU A 1 88 ? -11.018 10.293 10.231 1.00 96.69 88 GLU A O 1
ATOM 750 N N . LEU A 1 89 ? -11.495 10.427 8.038 1.00 97.75 89 LEU A N 1
ATOM 751 C CA . LEU A 1 89 ? -12.888 10.839 8.231 1.00 97.75 89 LEU A CA 1
ATOM 752 C C . LEU A 1 89 ? -13.721 9.750 8.916 1.00 97.75 89 LEU A C 1
ATOM 754 O O . LEU A 1 89 ? -14.531 10.060 9.795 1.00 97.75 89 LEU A O 1
ATOM 758 N N . ASN A 1 90 ? -13.528 8.482 8.549 1.00 97.25 90 ASN A N 1
ATOM 759 C CA . ASN A 1 90 ? -14.212 7.369 9.201 1.00 97.25 90 ASN A CA 1
ATOM 760 C C . ASN A 1 90 ? -13.771 7.215 10.662 1.00 97.25 90 ASN A C 1
ATOM 762 O O . ASN A 1 90 ? -14.621 7.139 11.553 1.00 97.25 90 ASN A O 1
ATOM 766 N N . LEU A 1 91 ? -12.466 7.282 10.939 1.00 97.25 91 LEU A N 1
ATOM 767 C CA . LEU A 1 91 ? -11.946 7.242 12.306 1.00 97.25 91 LEU A CA 1
ATOM 768 C C . LEU A 1 91 ? -12.465 8.397 13.164 1.00 97.25 91 LEU A C 1
ATOM 770 O O . LEU A 1 91 ? -12.839 8.177 14.316 1.00 97.25 91 LEU A O 1
ATOM 774 N N . ALA A 1 92 ? -12.552 9.614 12.620 1.00 97.94 92 ALA A N 1
ATOM 775 C CA . ALA A 1 92 ? -13.100 10.762 13.340 1.00 97.94 92 ALA A CA 1
ATOM 776 C C . ALA A 1 92 ? -14.523 10.488 13.859 1.00 97.94 92 ALA A C 1
ATOM 778 O O . ALA A 1 92 ? -14.846 10.836 14.997 1.00 97.94 92 ALA A O 1
ATOM 779 N N . ARG A 1 93 ? -15.354 9.794 13.068 1.00 97.12 93 ARG A N 1
ATOM 780 C CA . ARG A 1 93 ? -16.714 9.393 13.471 1.00 97.12 93 ARG A CA 1
ATOM 781 C C . ARG A 1 93 ? -16.707 8.397 14.628 1.00 97.12 93 ARG A C 1
ATOM 783 O O . ARG A 1 93 ? -17.573 8.480 15.494 1.00 97.12 93 ARG A O 1
ATOM 790 N N . ILE A 1 94 ? -15.736 7.487 14.663 1.00 97.62 94 ILE A N 1
ATOM 791 C CA . ILE A 1 94 ? -15.563 6.543 15.774 1.00 97.62 94 ILE A CA 1
ATOM 792 C C . ILE A 1 94 ? -15.075 7.291 17.018 1.00 97.62 94 ILE A C 1
ATOM 794 O O . ILE A 1 94 ? -15.609 7.093 18.109 1.00 97.62 94 ILE A O 1
ATOM 798 N N . TYR A 1 95 ? -14.107 8.201 16.879 1.00 96.00 95 TYR A N 1
ATOM 799 C CA . TYR A 1 95 ? -13.527 8.925 18.012 1.00 96.00 95 TYR A CA 1
ATOM 800 C C . TYR A 1 95 ? -14.552 9.752 18.791 1.00 96.00 95 TYR A C 1
ATOM 802 O O . TYR A 1 95 ? -14.493 9.751 20.023 1.00 96.00 95 TYR A O 1
ATOM 810 N N . VAL A 1 96 ? -15.519 10.378 18.112 1.00 97.38 96 VAL A N 1
ATOM 811 C CA . VAL A 1 96 ? -16.567 11.190 18.761 1.00 97.38 96 VAL A CA 1
ATOM 812 C C . VAL A 1 96 ? -17.630 10.374 19.507 1.00 97.38 96 VAL A C 1
ATOM 814 O O . VAL A 1 96 ? -18.435 10.953 20.238 1.00 97.38 96 VAL A O 1
ATOM 817 N N . LEU A 1 97 ? -17.643 9.041 19.376 1.00 96.88 97 LEU A N 1
ATOM 818 C CA . LEU A 1 97 ? -18.534 8.186 20.164 1.00 96.88 97 LEU A CA 1
ATOM 819 C C . LEU A 1 97 ? -18.205 8.310 21.658 1.00 96.88 97 LEU A C 1
ATOM 821 O O . LEU A 1 97 ? -17.044 8.206 22.059 1.00 96.88 97 LEU A O 1
ATOM 825 N N . ASN A 1 98 ? -19.229 8.505 22.487 1.00 96.38 98 ASN A N 1
ATOM 826 C CA . ASN A 1 98 ? -19.091 8.738 23.925 1.00 96.38 98 ASN A CA 1
ATOM 827 C C . ASN A 1 98 ? -19.625 7.530 24.721 1.00 96.38 98 ASN A C 1
ATOM 829 O O . ASN A 1 98 ? -20.806 7.545 25.088 1.00 96.38 98 ASN A O 1
ATOM 833 N N . PRO A 1 99 ? -18.800 6.487 24.951 1.00 96.25 99 PRO A N 1
ATOM 834 C CA . PRO A 1 99 ? -19.240 5.263 25.616 1.00 96.25 99 PRO A CA 1
ATOM 835 C C . PRO A 1 99 ? -19.700 5.552 27.050 1.00 96.25 99 PRO A C 1
ATOM 837 O O . PRO A 1 99 ? -19.074 6.339 27.763 1.00 96.25 99 PRO A O 1
ATOM 840 N N . LYS A 1 100 ? -20.811 4.939 27.473 1.00 97.31 100 LYS A N 1
ATOM 841 C CA . LYS A 1 100 ? -21.377 5.097 28.825 1.00 97.31 100 LYS A CA 1
ATOM 842 C C . LYS A 1 100 ? -21.143 3.876 29.695 1.00 97.31 100 LYS A C 1
ATOM 844 O O . LYS A 1 100 ? -21.089 3.999 30.916 1.00 97.31 100 LYS A O 1
ATOM 849 N N . THR A 1 101 ? -20.977 2.723 29.068 1.00 96.12 101 THR A N 1
ATOM 850 C CA . THR A 1 101 ? -20.723 1.448 29.727 1.00 96.12 101 THR A CA 1
ATOM 851 C C . THR A 1 101 ? -19.377 0.863 29.290 1.00 96.12 101 THR A C 1
ATOM 853 O O . THR A 1 101 ? -18.754 1.322 28.330 1.00 96.12 101 THR A O 1
ATOM 856 N N . LYS A 1 102 ? -18.915 -0.174 30.001 1.00 91.31 102 LYS A N 1
ATOM 857 C CA . LYS A 1 102 ? -17.743 -0.958 29.576 1.00 91.31 102 LYS A CA 1
ATOM 858 C C . LYS A 1 102 ? -17.990 -1.663 28.242 1.00 91.31 102 LYS A C 1
ATOM 860 O O . LYS A 1 102 ? -17.087 -1.719 27.418 1.00 91.31 102 LYS A O 1
ATOM 865 N N . GLU A 1 103 ? -19.212 -2.139 28.025 1.00 91.31 103 GLU A N 1
ATOM 866 C CA . GLU A 1 103 ? -19.636 -2.763 26.771 1.00 91.31 103 GLU A CA 1
ATOM 867 C C . GLU A 1 103 ? -19.604 -1.759 25.608 1.00 91.31 103 GLU A C 1
ATOM 869 O O . GLU A 1 103 ? -19.084 -2.066 24.540 1.00 91.31 103 GLU A O 1
ATOM 874 N N . ASP A 1 104 ? -20.044 -0.514 25.823 1.00 94.38 104 ASP A N 1
ATOM 875 C CA . ASP A 1 104 ? -19.939 0.543 24.807 1.00 94.38 104 ASP A CA 1
ATOM 876 C C . ASP A 1 104 ? -18.478 0.839 24.449 1.00 94.38 104 ASP A C 1
ATOM 878 O O . ASP A 1 104 ? -18.150 1.063 23.283 1.00 94.38 104 ASP A O 1
ATOM 882 N N . ALA A 1 105 ? -17.596 0.873 25.453 1.00 93.56 105 ALA A N 1
ATOM 883 C CA . ALA A 1 105 ? -16.170 1.095 25.242 1.00 93.56 105 ALA A CA 1
ATOM 884 C C . ALA A 1 105 ? -15.539 -0.072 24.470 1.00 93.56 105 ALA A C 1
ATOM 886 O O . ALA A 1 105 ? -14.798 0.165 23.517 1.00 93.56 105 ALA A O 1
ATOM 887 N N . PHE A 1 106 ? -15.898 -1.309 24.823 1.00 92.56 106 PHE A N 1
ATOM 888 C CA . PHE A 1 106 ? -15.497 -2.511 24.098 1.00 92.56 106 PHE A CA 1
ATOM 889 C C . PHE A 1 106 ? -15.936 -2.440 22.628 1.00 92.56 106 PHE A C 1
ATOM 891 O O . PHE A 1 106 ? -15.106 -2.523 21.724 1.00 92.56 106 PHE A O 1
ATOM 898 N N . ASN A 1 107 ? -17.218 -2.169 22.375 1.00 93.25 107 ASN A N 1
ATOM 899 C CA . ASN A 1 107 ? -17.774 -2.051 21.026 1.00 93.25 107 ASN A CA 1
ATOM 900 C C . ASN A 1 107 ? -17.125 -0.920 20.215 1.00 93.25 107 ASN A C 1
ATOM 902 O O . ASN A 1 107 ? -16.869 -1.081 19.021 1.00 93.25 107 ASN A O 1
ATOM 906 N N . LYS A 1 108 ? -16.805 0.213 20.851 1.00 95.75 108 LYS A N 1
ATOM 907 C CA . LYS A 1 108 ? -16.052 1.300 20.210 1.00 95.75 108 LYS A CA 1
ATOM 908 C C . LYS A 1 108 ? -14.662 0.834 19.762 1.00 95.75 108 LYS A C 1
ATOM 910 O O . LYS A 1 108 ? -14.258 1.162 18.647 1.00 95.75 108 LYS A O 1
ATOM 915 N N . SER A 1 109 ? -13.956 0.059 20.584 1.00 95.25 109 SER A N 1
ATOM 916 C CA . SER A 1 109 ? -12.655 -0.519 20.219 1.00 95.25 109 SER A CA 1
ATOM 917 C C . SER A 1 109 ? -12.775 -1.523 19.072 1.00 95.25 109 SER A C 1
ATOM 919 O O . SER A 1 109 ? -11.975 -1.478 18.141 1.00 95.25 109 SER A O 1
ATOM 921 N N . ILE A 1 110 ? -13.810 -2.368 19.072 1.00 95.00 110 ILE A N 1
ATOM 922 C CA . ILE A 1 110 ? -14.095 -3.294 17.963 1.00 95.00 110 ILE A CA 1
ATOM 923 C C . ILE A 1 110 ? -14.329 -2.543 16.650 1.00 95.00 110 ILE A C 1
ATOM 925 O O . ILE A 1 110 ? -13.768 -2.926 15.625 1.00 95.00 110 ILE A O 1
ATOM 929 N N . LEU A 1 111 ? -15.116 -1.461 16.672 1.00 96.88 111 LEU A N 1
ATOM 930 C CA . LEU A 1 111 ? -15.326 -0.611 15.495 1.00 96.88 111 LEU A CA 1
ATOM 931 C C . LEU A 1 111 ? -14.011 -0.008 14.995 1.00 96.88 111 LEU A C 1
ATOM 933 O O . LEU A 1 111 ? -13.758 -0.008 13.795 1.00 96.88 111 LEU A O 1
ATOM 937 N N . TRP A 1 112 ? -13.167 0.473 15.909 1.00 97.81 112 TRP A N 1
ATOM 938 C CA . TRP A 1 112 ? -11.867 1.046 15.567 1.00 97.81 112 TRP A CA 1
ATOM 939 C C . TRP A 1 112 ? -10.938 0.017 14.911 1.00 97.81 112 TRP A C 1
ATOM 941 O O . TRP A 1 112 ? -10.356 0.309 13.868 1.00 97.81 112 TRP A O 1
ATOM 951 N N . ILE A 1 113 ? -10.835 -1.197 15.467 1.00 97.06 113 ILE A N 1
ATOM 952 C CA . ILE A 1 113 ? -10.017 -2.286 14.902 1.00 97.06 113 ILE A CA 1
ATOM 953 C C . ILE A 1 113 ? -10.543 -2.686 13.520 1.00 97.06 113 ILE A C 1
ATOM 955 O O . ILE A 1 113 ? -9.770 -2.823 12.572 1.00 97.06 113 ILE A O 1
ATOM 959 N N . LYS A 1 114 ? -11.866 -2.833 13.392 1.00 97.00 114 LYS A N 1
ATOM 960 C CA . LYS A 1 114 ? -12.516 -3.190 12.131 1.00 97.00 114 LYS A CA 1
ATOM 961 C C . LYS A 1 114 ? -12.249 -2.156 11.034 1.00 97.00 114 LYS A C 1
ATOM 963 O O . LYS A 1 114 ? -11.899 -2.545 9.927 1.00 97.00 114 LYS A O 1
ATOM 968 N N . GLU A 1 115 ? -12.344 -0.865 11.347 1.00 98.12 115 GLU A N 1
ATOM 969 C CA . GLU A 1 115 ? -12.048 0.212 10.392 1.00 98.12 115 GLU A CA 1
ATOM 970 C C . GLU A 1 115 ? -10.596 0.143 9.884 1.00 98.12 115 GLU A C 1
ATOM 972 O O . GLU A 1 115 ? -10.343 0.359 8.702 1.00 98.12 115 GLU A O 1
ATOM 977 N N . HIS A 1 116 ? -9.634 -0.217 10.743 1.00 97.88 116 HIS A N 1
ATOM 978 C CA . HIS A 1 116 ? -8.241 -0.410 10.319 1.00 97.88 116 HIS A CA 1
ATOM 979 C C . HIS A 1 116 ? -8.077 -1.625 9.401 1.00 97.88 116 HIS A C 1
ATOM 981 O O . HIS A 1 116 ? -7.362 -1.533 8.406 1.00 97.88 116 HIS A O 1
ATOM 987 N N . LEU A 1 117 ? -8.741 -2.746 9.698 1.00 97.75 117 LEU A N 1
ATOM 988 C CA . LEU A 1 117 ? -8.709 -3.932 8.835 1.00 97.75 117 LEU A CA 1
ATOM 989 C C . LEU A 1 117 ? -9.314 -3.647 7.454 1.00 97.75 117 LEU A C 1
ATOM 991 O O . LEU A 1 117 ? -8.691 -3.964 6.443 1.00 97.75 117 LEU A O 1
ATOM 995 N N . GLU A 1 118 ? -10.477 -2.994 7.401 1.00 97.56 118 GLU A N 1
ATOM 996 C CA . GLU A 1 118 ? -11.112 -2.590 6.137 1.00 97.56 118 GLU A CA 1
ATOM 997 C C . GLU A 1 118 ? -10.209 -1.635 5.341 1.00 97.56 118 GLU A C 1
ATOM 999 O O . GLU A 1 118 ? -10.035 -1.783 4.129 1.00 97.56 118 GLU A O 1
ATOM 1004 N N . PHE A 1 119 ? -9.558 -0.690 6.021 1.00 97.25 119 PHE A N 1
ATOM 1005 C CA . PHE A 1 119 ? -8.578 0.190 5.400 1.00 97.25 119 PHE A CA 1
ATOM 1006 C C . PHE A 1 119 ? -7.386 -0.578 4.805 1.00 97.25 119 PHE A C 1
ATOM 1008 O O . PHE A 1 119 ? -6.997 -0.312 3.666 1.00 97.25 119 PHE A O 1
ATOM 1015 N N . MET A 1 120 ? -6.832 -1.559 5.523 1.00 96.50 120 MET A N 1
ATOM 1016 C CA . MET A 1 120 ? -5.739 -2.402 5.022 1.00 96.50 120 MET A CA 1
ATOM 1017 C C . MET A 1 120 ? -6.136 -3.174 3.756 1.00 96.50 120 MET A C 1
ATOM 1019 O O . MET A 1 120 ? -5.351 -3.224 2.806 1.00 96.50 120 MET A O 1
ATOM 1023 N N . GLU A 1 121 ? -7.353 -3.722 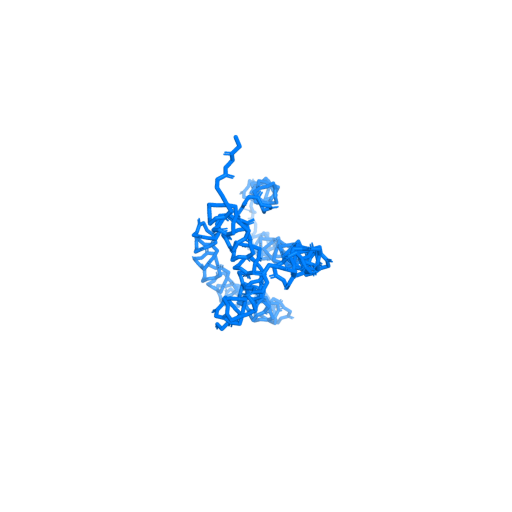3.700 1.00 96.38 121 GLU A N 1
ATOM 1024 C CA . GLU A 1 121 ? -7.872 -4.402 2.504 1.00 96.38 121 GLU A CA 1
ATOM 1025 C C . GLU A 1 121 ? -7.983 -3.451 1.306 1.00 96.38 121 GLU A C 1
ATOM 1027 O O . GLU A 1 121 ? -7.558 -3.788 0.195 1.00 96.38 121 GLU A O 1
ATOM 1032 N N . LEU A 1 122 ? -8.505 -2.239 1.524 1.00 96.50 122 LEU A N 1
ATOM 1033 C CA . LEU A 1 122 ? -8.610 -1.222 0.476 1.00 96.50 122 LEU A CA 1
ATOM 1034 C C . LEU A 1 122 ? -7.226 -0.819 -0.044 1.00 96.50 122 LEU A C 1
ATOM 1036 O O . LEU A 1 122 ? -7.002 -0.805 -1.257 1.00 96.50 122 LEU A O 1
ATOM 1040 N N . VAL A 1 123 ? -6.275 -0.557 0.857 1.00 95.44 123 VAL A N 1
ATOM 1041 C CA . VAL A 1 123 ? -4.887 -0.241 0.494 1.00 95.44 123 VAL A CA 1
ATOM 1042 C C . VAL A 1 123 ? -4.295 -1.372 -0.352 1.00 95.44 123 VAL A C 1
ATOM 1044 O O . VAL A 1 123 ? -3.737 -1.110 -1.422 1.00 95.44 123 VAL A O 1
ATOM 1047 N N . TYR A 1 124 ? -4.475 -2.629 0.065 1.00 95.50 124 TYR A N 1
ATOM 1048 C CA . TYR A 1 124 ? -3.991 -3.798 -0.672 1.00 95.50 124 TYR A CA 1
ATOM 1049 C C . TYR A 1 124 ? -4.568 -3.864 -2.091 1.00 95.50 124 TYR A C 1
ATOM 1051 O O . TYR A 1 124 ? -3.823 -4.023 -3.064 1.00 95.50 124 TYR A O 1
ATOM 1059 N N . GLY A 1 125 ? -5.886 -3.687 -2.225 1.00 96.00 125 GLY A N 1
ATOM 1060 C CA . GLY A 1 125 ? -6.572 -3.678 -3.516 1.00 96.00 125 GLY A CA 1
ATOM 1061 C C . GLY A 1 125 ? -6.034 -2.603 -4.464 1.00 96.00 125 GLY A C 1
ATOM 1062 O O . GLY A 1 125 ? -5.756 -2.887 -5.633 1.00 96.00 125 GLY A O 1
ATOM 1063 N N . HIS A 1 126 ? -5.809 -1.389 -3.956 1.00 96.38 126 HIS A N 1
ATOM 1064 C CA . HIS A 1 126 ? -5.246 -0.281 -4.732 1.00 96.38 126 HIS A CA 1
ATOM 1065 C C . HIS A 1 126 ? -3.815 -0.566 -5.209 1.00 96.38 126 HIS A C 1
ATOM 1067 O O . HIS A 1 126 ? -3.508 -0.373 -6.388 1.00 96.38 126 HIS A O 1
ATOM 1073 N N . ILE A 1 127 ? -2.949 -1.083 -4.333 1.00 96.25 127 ILE A N 1
ATOM 1074 C CA . ILE A 1 127 ? -1.566 -1.429 -4.697 1.00 96.25 127 ILE A CA 1
ATOM 1075 C C . ILE A 1 127 ? -1.542 -2.522 -5.761 1.00 96.25 127 ILE A C 1
ATOM 1077 O O . ILE A 1 127 ? -0.777 -2.434 -6.721 1.00 96.25 127 ILE A O 1
ATOM 1081 N N . LYS A 1 128 ? -2.399 -3.541 -5.636 1.00 97.19 128 LYS A N 1
ATOM 1082 C CA . LYS A 1 128 ? -2.485 -4.614 -6.633 1.00 97.19 128 LYS A CA 1
ATOM 1083 C C . LYS A 1 128 ? -3.000 -4.118 -7.975 1.00 97.19 128 LYS A C 1
ATOM 1085 O O . LYS A 1 128 ? -2.481 -4.530 -9.015 1.00 97.19 128 LYS A O 1
ATOM 1090 N N . ALA A 1 129 ? -3.975 -3.212 -7.977 1.00 97.44 129 ALA A N 1
ATOM 1091 C CA . ALA A 1 129 ? -4.438 -2.570 -9.201 1.00 97.44 129 ALA A CA 1
ATOM 1092 C C . ALA A 1 129 ? -3.306 -1.779 -9.883 1.00 97.44 129 ALA A C 1
ATOM 1094 O O . ALA A 1 129 ? -3.097 -1.931 -11.090 1.00 97.44 129 ALA A O 1
ATOM 1095 N N . GLN A 1 130 ? -2.533 -1.010 -9.109 1.00 97.06 130 GLN A N 1
ATOM 1096 C CA . GLN A 1 130 ? -1.382 -0.255 -9.606 1.00 97.06 130 GLN A CA 1
ATOM 1097 C C . GLN A 1 130 ? -0.281 -1.173 -10.156 1.00 97.06 130 GLN A C 1
ATOM 1099 O O . GLN A 1 130 ? 0.186 -0.960 -11.276 1.00 97.06 130 GLN A O 1
ATOM 1104 N N . GLU A 1 131 ? 0.103 -2.221 -9.419 1.00 98.06 131 GLU A N 1
ATOM 1105 C CA . GLU A 1 131 ? 1.103 -3.205 -9.855 1.00 98.06 131 GLU A CA 1
ATOM 1106 C C . GLU A 1 131 ? 0.728 -3.788 -11.225 1.00 98.06 131 GLU A C 1
ATOM 1108 O O . GLU A 1 131 ? 1.526 -3.770 -12.167 1.00 98.06 131 GLU A O 1
ATOM 1113 N N . ASN A 1 132 ? -0.517 -4.251 -11.356 1.00 97.75 132 ASN A N 1
ATOM 1114 C CA . ASN A 1 132 ? -1.029 -4.844 -12.587 1.00 97.75 132 ASN A CA 1
ATOM 1115 C C . ASN A 1 132 ? -1.039 -3.843 -13.748 1.00 97.75 132 ASN A C 1
ATOM 1117 O O . ASN A 1 132 ? -0.661 -4.191 -14.871 1.00 97.75 132 ASN A O 1
ATOM 1121 N N . ALA A 1 133 ? -1.444 -2.598 -13.489 1.00 97.75 133 ALA A N 1
ATOM 1122 C CA . ALA A 1 133 ? -1.440 -1.543 -14.492 1.00 97.75 133 ALA A CA 1
ATOM 1123 C C . ALA A 1 133 ? -0.015 -1.234 -14.980 1.00 97.75 133 ALA A C 1
ATOM 1125 O O . ALA A 1 133 ? 0.207 -1.147 -16.190 1.00 97.75 133 ALA A O 1
ATOM 1126 N N . LEU A 1 134 ? 0.960 -1.123 -14.076 1.00 97.62 134 LEU A N 1
ATOM 1127 C CA . LEU A 1 134 ? 2.357 -0.854 -14.427 1.00 97.62 134 LEU A CA 1
ATOM 1128 C C . LEU A 1 134 ? 2.970 -2.002 -15.238 1.00 97.62 134 LEU A C 1
ATOM 1130 O O . LEU A 1 134 ? 3.569 -1.756 -16.285 1.00 97.62 134 LEU A O 1
ATOM 1134 N N . ILE A 1 135 ? 2.773 -3.254 -14.806 1.00 97.12 135 ILE A N 1
ATOM 1135 C CA . ILE A 1 135 ? 3.279 -4.443 -15.513 1.00 97.12 135 ILE A CA 1
ATOM 1136 C C . ILE A 1 135 ? 2.692 -4.528 -16.924 1.00 97.12 135 ILE A C 1
ATOM 1138 O O . ILE A 1 135 ? 3.424 -4.768 -17.883 1.00 97.12 135 ILE A O 1
ATOM 1142 N N . LYS A 1 136 ? 1.383 -4.299 -17.079 1.00 96.38 136 LYS A N 1
ATOM 1143 C CA . LYS A 1 136 ? 0.722 -4.374 -18.389 1.00 96.38 136 LYS A CA 1
ATOM 1144 C C . LYS A 1 13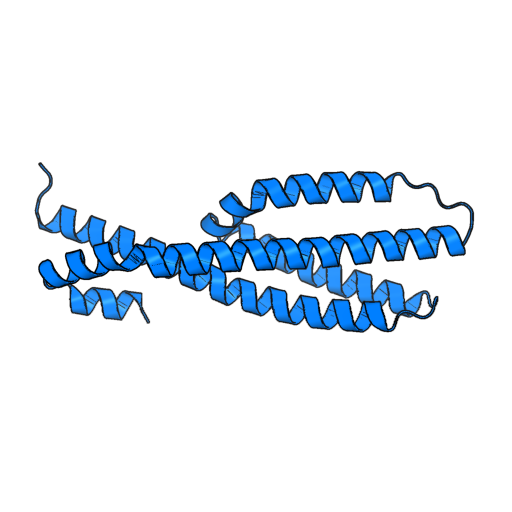6 ? 1.231 -3.308 -19.362 1.00 96.38 136 LYS A C 1
ATOM 1146 O O . LYS A 1 136 ? 1.347 -3.575 -20.555 1.00 96.38 136 LYS A O 1
ATOM 1151 N N . ASN A 1 137 ? 1.526 -2.108 -18.865 1.00 95.31 137 ASN A N 1
ATOM 1152 C CA . ASN A 1 137 ? 1.859 -0.956 -19.703 1.00 95.31 137 ASN A CA 1
ATOM 1153 C C . ASN A 1 137 ? 3.369 -0.738 -19.905 1.00 95.31 137 ASN A C 1
ATOM 1155 O O . ASN A 1 137 ? 3.748 0.180 -20.629 1.00 95.31 137 ASN A O 1
ATOM 1159 N N . ILE A 1 138 ? 4.244 -1.566 -19.318 1.00 96.44 138 ILE A N 1
ATOM 1160 C CA . ILE A 1 138 ? 5.700 -1.420 -19.492 1.00 96.44 138 ILE A CA 1
ATOM 1161 C C . ILE A 1 138 ? 6.194 -1.908 -20.865 1.00 96.44 138 ILE A C 1
ATOM 1163 O O . ILE A 1 138 ? 7.231 -1.446 -21.339 1.00 96.44 138 ILE A O 1
ATOM 1167 N N . LEU A 1 139 ? 5.453 -2.805 -21.530 1.00 95.69 139 LEU A N 1
ATOM 1168 C CA . LEU A 1 139 ? 5.889 -3.485 -22.759 1.00 95.69 139 LEU A CA 1
ATOM 1169 C C . LEU A 1 139 ? 6.348 -2.536 -23.884 1.00 95.69 139 LEU A C 1
ATOM 1171 O O . LEU A 1 139 ? 7.452 -2.748 -24.389 1.00 95.69 139 LEU A O 1
ATOM 1175 N N . PRO A 1 140 ? 5.621 -1.454 -24.236 1.00 96.38 140 PRO A N 1
ATOM 1176 C CA . PRO A 1 140 ? 6.070 -0.546 -25.295 1.00 96.38 140 PRO A CA 1
ATOM 1177 C C . PRO A 1 140 ? 7.418 0.119 -24.984 1.00 96.38 140 PRO A C 1
ATOM 1179 O O . PRO A 1 140 ? 8.224 0.383 -25.878 1.00 96.38 140 PRO A O 1
ATOM 1182 N N . LEU A 1 141 ? 7.694 0.383 -23.702 1.00 96.19 141 LEU A N 1
ATOM 1183 C CA . LEU A 1 141 ? 8.966 0.953 -23.267 1.00 96.19 141 LEU A CA 1
ATOM 1184 C C . LEU A 1 141 ? 10.102 -0.071 -23.377 1.00 96.19 141 LEU A C 1
ATOM 1186 O O . LEU A 1 141 ? 11.207 0.278 -23.793 1.00 96.19 141 LEU A O 1
ATOM 1190 N N . GLU A 1 142 ? 9.825 -1.334 -23.056 1.00 96.62 142 GLU A N 1
ATOM 1191 C CA . GLU A 1 142 ? 10.777 -2.434 -23.225 1.00 96.62 142 GLU A CA 1
ATOM 1192 C C . GLU A 1 142 ? 11.124 -2.678 -24.693 1.00 96.62 142 GLU A C 1
ATOM 1194 O O . GLU A 1 142 ? 12.299 -2.807 -25.032 1.00 96.62 142 GLU A O 1
ATOM 1199 N N . GLU A 1 143 ? 10.123 -2.695 -25.571 1.00 97.31 143 GLU A N 1
ATOM 1200 C CA . GLU A 1 143 ? 10.313 -2.811 -27.018 1.00 97.31 143 GLU A CA 1
ATOM 1201 C C . GLU A 1 143 ? 11.177 -1.664 -27.547 1.00 97.31 143 GLU A C 1
ATOM 1203 O O . GLU A 1 143 ? 12.175 -1.900 -28.234 1.00 97.31 143 GLU A O 1
ATOM 1208 N N . LYS A 1 144 ? 10.894 -0.424 -27.124 1.00 97.25 144 LYS A N 1
ATOM 1209 C CA . LYS A 1 144 ? 11.698 0.736 -27.523 1.00 97.25 144 LYS A CA 1
ATOM 1210 C C . LYS A 1 144 ? 13.151 0.641 -27.062 1.00 97.25 144 LYS A C 1
ATOM 1212 O O . LYS A 1 144 ? 14.053 1.048 -27.792 1.00 97.25 144 LYS A O 1
ATOM 1217 N N . LEU A 1 145 ? 13.407 0.125 -25.862 1.00 97.62 145 LEU A N 1
ATOM 1218 C CA . LEU A 1 145 ? 14.770 -0.059 -25.356 1.00 97.62 145 LEU A CA 1
ATOM 1219 C C . LE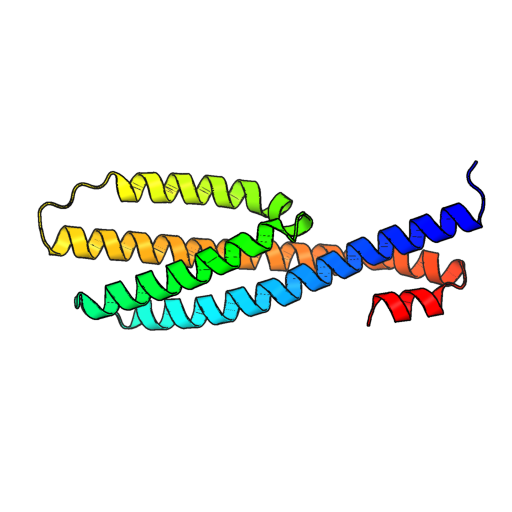U A 1 145 ? 15.532 -1.148 -26.124 1.00 97.62 145 LEU A C 1
ATOM 1221 O O . LEU A 1 145 ? 16.713 -0.952 -26.427 1.00 97.62 145 LEU A O 1
ATOM 1225 N N . LYS A 1 146 ? 14.857 -2.239 -26.504 1.00 97.38 146 LYS A N 1
ATOM 1226 C CA . LYS A 1 146 ? 15.414 -3.300 -27.363 1.00 97.38 146 LYS A CA 1
ATOM 1227 C C . LYS A 1 146 ? 15.774 -2.776 -28.752 1.00 97.38 146 LYS A C 1
ATOM 1229 O O . LYS A 1 146 ? 16.880 -3.009 -29.231 1.00 97.38 146 LYS A O 1
ATOM 1234 N N . GLU A 1 147 ? 14.906 -1.971 -29.369 1.00 97.56 147 GLU A N 1
ATOM 1235 C CA . GLU A 1 147 ? 15.202 -1.299 -30.648 1.00 97.56 147 GLU A CA 1
ATOM 1236 C C . GLU A 1 147 ? 16.461 -0.417 -30.571 1.00 97.56 147 GLU A C 1
ATOM 1238 O O . GLU A 1 147 ? 17.208 -0.281 -31.542 1.00 97.56 147 GLU A O 1
ATOM 1243 N N . ARG A 1 148 ? 16.721 0.182 -29.400 1.00 97.12 148 ARG A N 1
ATOM 1244 C CA . ARG A 1 148 ? 17.915 0.995 -29.125 1.00 97.12 148 ARG A CA 1
ATOM 1245 C C . ARG A 1 148 ? 19.142 0.166 -28.718 1.00 97.12 148 ARG A C 1
ATOM 1247 O O . ARG A 1 148 ? 20.194 0.765 -28.494 1.00 97.12 148 ARG A O 1
ATOM 1254 N N . LYS A 1 149 ? 19.035 -1.169 -28.648 1.00 97.31 149 LYS A N 1
ATOM 1255 C CA . LYS A 1 149 ? 20.084 -2.109 -28.205 1.00 97.31 149 LYS A CA 1
ATOM 1256 C C . LYS A 1 149 ? 20.571 -1.831 -26.775 1.00 97.31 149 LYS A C 1
ATOM 1258 O O . LYS A 1 149 ? 21.772 -1.843 -26.498 1.00 97.31 149 LYS A O 1
ATOM 1263 N N . LEU A 1 150 ? 19.643 -1.508 -25.869 1.00 97.19 150 LEU A N 1
ATOM 1264 C CA . LEU A 1 150 ? 19.927 -1.150 -24.470 1.00 97.19 150 LEU A CA 1
ATOM 1265 C C . LEU A 1 150 ? 19.655 -2.292 -23.474 1.00 97.19 150 LEU A C 1
ATOM 1267 O O . LEU A 1 150 ? 19.595 -2.054 -22.268 1.00 97.19 150 LEU A O 1
ATOM 1271 N N . ASP A 1 151 ? 19.551 -3.531 -23.950 1.00 95.62 151 ASP A N 1
ATOM 1272 C CA . ASP A 1 151 ? 19.182 -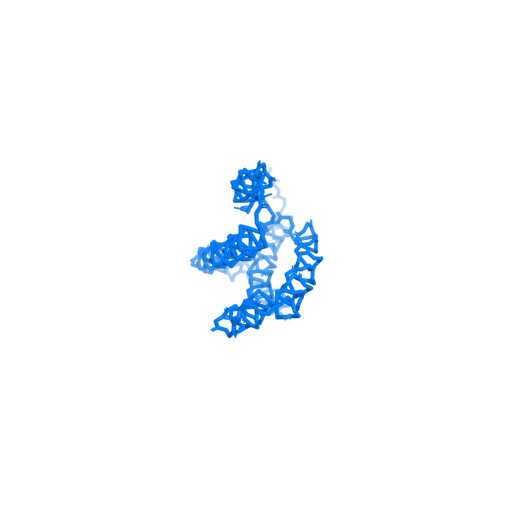4.733 -23.188 1.00 95.62 151 ASP A CA 1
ATOM 1273 C C . ASP A 1 151 ? 20.025 -4.930 -21.921 1.00 95.62 151 ASP A C 1
ATOM 1275 O O . ASP A 1 151 ? 19.496 -5.136 -20.829 1.00 95.62 151 ASP A O 1
ATOM 1279 N N . LYS A 1 152 ? 21.347 -4.736 -22.031 1.00 96.75 152 LYS A N 1
ATOM 1280 C CA . LYS A 1 152 ? 22.288 -4.804 -20.899 1.00 96.75 152 LYS A CA 1
ATOM 1281 C C . LYS A 1 152 ? 21.878 -3.899 -19.730 1.00 96.75 152 LYS A C 1
ATOM 1283 O O . LYS A 1 152 ? 22.123 -4.226 -18.570 1.00 96.75 152 LYS A O 1
ATOM 1288 N N . TRP A 1 153 ? 21.316 -2.729 -20.022 1.00 96.25 153 TRP A N 1
ATOM 1289 C CA . TRP A 1 153 ? 20.878 -1.782 -18.997 1.00 96.25 153 TRP A CA 1
ATOM 1290 C C . TRP A 1 153 ? 19.506 -2.149 -18.438 1.00 96.25 153 TRP A C 1
ATOM 1292 O O . TRP A 1 153 ? 19.291 -1.970 -17.243 1.00 96.25 153 TRP A O 1
ATOM 1302 N N . MET A 1 154 ? 18.621 -2.729 -19.254 1.00 95.75 154 MET A N 1
ATOM 1303 C CA . MET A 1 154 ? 17.348 -3.278 -18.776 1.00 95.75 154 MET A CA 1
ATOM 1304 C C . MET A 1 154 ? 17.575 -4.382 -17.741 1.00 95.75 154 MET A C 1
ATOM 1306 O O . MET A 1 154 ? 16.975 -4.357 -16.672 1.00 95.75 154 MET A O 1
ATOM 1310 N N . GLU A 1 155 ? 18.497 -5.309 -18.010 1.00 94.81 155 GLU A N 1
ATOM 1311 C CA . GLU A 1 155 ? 18.857 -6.370 -17.063 1.00 94.81 155 GLU A CA 1
ATOM 1312 C C . GLU A 1 155 ? 19.403 -5.821 -15.744 1.00 94.81 155 GLU A C 1
ATOM 1314 O O . GLU A 1 155 ? 19.123 -6.374 -14.686 1.00 94.81 155 GLU A O 1
ATOM 1319 N N . ARG A 1 156 ? 20.165 -4.721 -15.790 1.00 94.44 156 ARG A N 1
ATOM 1320 C CA . ARG A 1 156 ? 20.675 -4.057 -14.583 1.00 94.44 156 ARG A CA 1
ATOM 1321 C C . ARG A 1 156 ? 19.571 -3.416 -13.754 1.00 94.44 156 ARG A C 1
ATOM 1323 O O . ARG A 1 156 ? 19.668 -3.459 -12.540 1.00 94.44 156 ARG A O 1
ATOM 1330 N N . VAL A 1 157 ? 18.558 -2.837 -14.396 1.00 93.50 157 VAL A N 1
ATOM 1331 C CA . VAL A 1 157 ? 17.392 -2.257 -13.709 1.00 93.50 157 VAL A CA 1
ATOM 1332 C C . VAL A 1 157 ? 16.535 -3.341 -13.053 1.00 93.50 157 VAL A C 1
ATOM 1334 O O . VAL A 1 157 ? 15.945 -3.090 -12.010 1.00 93.50 157 VAL A O 1
ATOM 1337 N N . ARG A 1 158 ? 16.467 -4.534 -13.657 1.00 91.06 158 ARG A N 1
ATOM 1338 C CA . ARG A 1 158 ? 15.643 -5.643 -13.157 1.00 91.06 158 ARG A CA 1
ATOM 1339 C C . ARG A 1 158 ? 16.213 -6.359 -11.928 1.00 91.06 158 ARG A C 1
ATOM 1341 O O . ARG A 1 158 ? 15.451 -7.047 -11.250 1.00 91.06 158 ARG A O 1
ATOM 1348 N N . ARG A 1 159 ? 17.521 -6.243 -11.686 1.00 83.69 159 ARG A N 1
ATOM 1349 C CA . ARG A 1 159 ? 18.202 -6.790 -10.500 1.00 83.69 159 ARG A CA 1
ATOM 1350 C C . ARG A 1 159 ? 17.881 -5.956 -9.266 1.00 83.69 159 ARG A C 1
ATOM 1352 O O . ARG A 1 159 ? 17.637 -6.576 -8.212 1.00 83.69 159 ARG A O 1
#

Foldseek 3Di:
DDDPVVVLVVLLVVLLVLLVLLVVLVVVLVVLVVLLVVLVVLLVVDDLDPVSLVVSVVSLVVVVVVVVCCVVVVVLCVQCVVLVVVLVVQVVVLVPDDDPDSVSVSVSSSSVSVSSSVSSVVSSVSSVVSSVVSVVPCVVSVVVCVVVVNVVSSVVSND

Organism: Campylobacter coli (NCBI:txid195)